Protein 9C90 (pdb70)

Structure (mmCIF, N/CA/C/O backbone):
data_9C90
#
_entry.id   9C90
#
_cell.length_a   78.164
_cell.length_b   78.164
_cell.length_c   78.164
_cell.angle_alpha   90.00
_cell.angle_beta   90.00
_cell.angle_gamma   90.00
#
_symmetry.space_group_name_H-M   'I 21 3'
#
loop_
_entity.id
_entity.type
_entity.pdbx_description
1 polymer landiscernin
2 non-polymer 'HOLMIUM (III) ATOM'
3 water water
#
loop_
_atom_site.group_PDB
_atom_site.id
_atom_site.type_symbol
_atom_site.label_atom_id
_atom_site.label_alt_id
_atom_site.label_comp_id
_atom_site.label_asym_id
_atom_site.label_entity_id
_atom_site.label_seq_id
_atom_site.pdbx_PDB_ins_code
_atom_site.Cartn_x
_atom_site.Cartn_y
_atom_site.Cartn_z
_atom_site.occupancy
_atom_site.B_iso_or_equiv
_atom_site.auth_seq_id
_atom_site.auth_comp_id
_atom_site.auth_asym_id
_atom_site.auth_atom_id
_atom_site.pdbx_PDB_model_num
ATOM 1 N N . ASP A 1 1 ? 39.267 41.463 58.437 1.00 34.89 32 ASP A N 1
ATOM 2 C CA . ASP A 1 1 ? 39.658 42.844 58.699 1.00 34.99 32 ASP A CA 1
ATOM 3 C C . ASP A 1 1 ? 38.792 43.784 57.871 1.00 34.84 32 ASP A C 1
ATOM 4 O O . ASP A 1 1 ? 37.837 43.340 57.248 1.00 34.41 32 ASP A O 1
ATOM 9 N N . ASP A 1 2 ? 39.121 45.075 57.865 1.00 30.33 33 ASP A N 1
ATOM 10 C CA . ASP A 1 2 ? 38.284 46.026 57.138 1.00 30.24 33 ASP A CA 1
ATOM 11 C C . ASP A 1 2 ? 38.241 45.708 55.650 1.00 30.39 33 ASP A C 1
ATOM 12 O O . ASP A 1 2 ? 37.207 45.907 54.997 1.00 30.10 33 ASP A O 1
ATOM 17 N N . LYS A 1 3 ? 39.358 45.232 55.090 1.00 32.22 34 LYS A N 1
ATOM 18 C CA . LYS A 1 3 ? 39.386 44.911 53.667 1.00 32.85 34 LYS A CA 1
ATOM 19 C C . LYS A 1 3 ? 38.409 43.791 53.337 1.00 32.74 34 LYS A C 1
ATOM 20 O O . LYS A 1 3 ? 37.635 43.885 52.374 1.00 32.94 34 LYS A O 1
ATOM 26 N N . ALA A 1 4 ? 38.430 42.718 54.132 1.00 36.08 35 ALA A N 1
ATOM 27 C CA . ALA A 1 4 ? 37.503 41.619 53.896 1.00 35.60 35 ALA A CA 1
ATOM 28 C C . ALA A 1 4 ? 36.070 42.049 54.157 1.00 34.61 35 ALA A C 1
ATOM 29 O O . ALA A 1 4 ? 35.162 41.692 53.397 1.00 34.40 35 ALA A O 1
ATOM 31 N N . ALA A 1 5 ? 35.852 42.828 55.217 1.00 32.95 36 ALA A N 1
ATOM 32 C CA . ALA A 1 5 ? 34.514 43.308 55.525 1.00 32.07 36 ALA A CA 1
ATOM 33 C C . ALA A 1 5 ? 33.988 44.217 54.418 1.00 32.11 36 ALA A C 1
ATOM 34 O O . ALA A 1 5 ? 32.802 44.161 54.065 1.00 31.23 36 ALA A O 1
ATOM 36 N N . CYS A 1 6 ? 34.851 45.066 53.857 1.00 27.98 37 CYS A N 1
ATOM 37 C CA . CYS A 1 6 ? 34.424 45.926 52.759 1.00 28.24 37 CYS A CA 1
ATOM 38 C C . CYS A 1 6 ? 33.988 45.102 51.552 1.00 28.74 37 CYS A C 1
ATOM 39 O O . CYS A 1 6 ? 32.915 45.332 50.980 1.00 28.19 37 CYS A O 1
ATOM 42 N N . ALA A 1 7 ? 34.815 44.127 51.159 1.00 35.47 38 ALA A N 1
ATOM 43 C CA . ALA A 1 7 ? 34.492 43.301 50.000 1.00 36.88 38 ALA A CA 1
ATOM 44 C C . ALA A 1 7 ? 33.233 42.490 50.251 1.00 35.82 38 ALA A C 1
ATOM 45 O O . ALA A 1 7 ? 32.339 42.428 49.399 1.00 36.60 38 ALA A O 1
ATOM 47 N N . ASP A 1 8 ? 33.147 41.864 51.427 1.00 44.15 39 ASP A N 1
ATOM 48 C CA . ASP A 1 8 ? 31.949 41.122 51.797 1.00 43.63 39 ASP A CA 1
ATOM 49 C C . ASP A 1 8 ? 30.725 42.030 51.834 1.00 42.61 39 ASP A C 1
ATOM 50 O O . ASP A 1 8 ? 29.648 41.656 51.357 1.00 43.56 39 ASP A O 1
ATOM 55 N N . GLY A 1 9 ? 30.876 43.234 52.385 1.00 34.70 40 GLY A N 1
ATOM 56 C CA . GLY A 1 9 ? 29.743 44.134 52.476 1.00 34.03 40 GLY A CA 1
ATOM 57 C C . GLY A 1 9 ? 29.261 44.614 51.120 1.00 34.98 40 GLY A C 1
ATOM 58 O O . GLY A 1 9 ? 28.056 44.744 50.896 1.00 35.19 40 GLY A O 1
ATOM 59 N N . ILE A 1 10 ? 30.189 44.902 50.201 1.00 31.15 41 ILE A N 1
ATOM 60 C CA . ILE A 1 10 ? 29.790 45.278 48.847 1.00 32.87 41 ILE A CA 1
ATOM 61 C C . ILE A 1 10 ? 28.981 44.160 48.207 1.00 34.69 41 ILE A C 1
ATOM 62 O O . ILE A 1 10 ? 27.931 44.399 47.600 1.00 35.75 41 ILE A O 1
ATOM 67 N N . ALA A 1 11 ? 29.438 42.920 48.357 1.00 40.12 42 ALA A N 1
ATOM 68 C CA . ALA A 1 11 ? 28.708 41.789 47.792 1.00 41.83 42 ALA A CA 1
ATOM 69 C C . ALA A 1 11 ? 27.360 41.598 48.476 1.00 41.10 42 ALA A C 1
ATOM 70 O O . ALA A 1 11 ? 26.359 41.294 47.812 1.00 43.20 42 ALA A O 1
ATOM 72 N N . ALA A 1 12 ? 27.312 41.768 49.798 1.00 41.42 43 ALA A N 1
ATOM 73 C CA . ALA A 1 12 ? 26.062 41.581 50.525 1.00 41.54 43 ALA A CA 1
ATOM 74 C C . ALA A 1 12 ? 25.027 42.617 50.113 1.00 42.21 43 ALA A C 1
ATOM 75 O O . ALA A 1 12 ? 23.871 42.277 49.835 1.00 44.13 43 ALA A O 1
ATOM 77 N N . VAL A 1 13 ? 25.427 43.891 50.060 1.00 42.04 44 VAL A N 1
ATOM 78 C CA . VAL A 1 13 ? 24.498 44.943 49.659 1.00 43.20 44 VAL A CA 1
ATOM 79 C C . VAL A 1 13 ? 24.049 44.747 48.217 1.00 46.15 44 VAL A C 1
ATOM 80 O O . VAL A 1 13 ? 22.864 44.890 47.898 1.00 48.76 44 VAL A O 1
ATOM 84 N N . LYS A 1 14 ? 24.982 44.400 47.325 1.00 41.36 45 LYS A N 1
ATOM 85 C CA . LYS A 1 14 ? 24.616 44.183 45.929 1.00 44.93 45 LYS A CA 1
ATOM 86 C C . LYS A 1 14 ? 23.625 43.038 45.793 1.00 46.96 45 LYS A C 1
ATOM 87 O O . LYS A 1 14 ? 22.641 43.144 45.051 1.00 49.85 45 LYS A O 1
ATOM 93 N N . ALA A 1 15 ? 23.869 41.934 46.504 1.00 55.70 46 ALA A N 1
ATOM 94 C CA . ALA A 1 15 ? 22.966 40.791 46.444 1.00 58.49 46 ALA A CA 1
ATOM 95 C C . ALA A 1 15 ? 21.552 41.184 46.848 1.00 58.97 46 ALA A C 1
ATOM 96 O O . ALA A 1 15 ? 20.576 40.747 46.227 1.00 61.88 46 ALA A O 1
ATOM 98 N N . ARG A 1 16 ? 21.423 42.014 47.883 1.00 57.02 47 ARG A N 1
ATOM 99 C CA . ARG A 1 16 ? 20.113 42.503 48.298 1.00 57.59 47 ARG A CA 1
ATOM 100 C C . ARG A 1 16 ? 19.529 43.469 47.268 1.00 59.41 47 ARG A C 1
ATOM 101 O O . ARG A 1 16 ? 18.333 43.406 46.954 1.00 61.36 47 ARG A O 1
ATOM 109 N N . VAL A 1 17 ? 20.360 44.366 46.728 1.00 50.76 48 VAL A N 1
ATOM 110 C CA . VAL A 1 17 ? 19.892 45.309 45.713 1.00 52.33 48 VAL A CA 1
ATOM 111 C C . VAL A 1 17 ? 19.463 44.575 44.449 1.00 53.86 48 VAL A C 1
ATOM 112 O O . VAL A 1 17 ? 18.429 44.892 43.848 1.00 54.61 48 VAL A O 1
ATOM 116 N N . GLU A 1 18 ? 20.243 43.576 44.031 1.00 63.43 49 GLU A N 1
ATOM 117 C CA . GLU A 1 18 ? 19.937 42.824 42.818 1.00 64.73 49 GLU A CA 1
ATOM 118 C C . GLU A 1 18 ? 18.640 42.030 42.906 1.00 67.31 49 GLU A C 1
ATOM 119 O O . GLU A 1 18 ? 18.221 41.454 41.897 1.00 70.69 49 GLU A O 1
ATOM 125 N N . LYS A 1 19 ? 17.996 41.980 44.068 1.00 62.61 50 LYS A N 1
ATOM 126 C CA . LYS A 1 19 ? 16.662 41.411 44.181 1.00 65.57 50 LYS A CA 1
ATOM 127 C C . LYS A 1 19 ? 15.571 42.462 44.030 1.00 66.50 50 LYS A C 1
ATOM 128 O O . LYS A 1 19 ? 14.393 42.154 44.230 1.00 69.06 50 LYS A O 1
ATOM 134 N N . LEU A 1 20 ? 15.936 43.691 43.691 1.00 54.71 51 LEU A N 1
ATOM 135 C CA . LEU A 1 20 ? 14.978 44.758 43.458 1.00 54.05 51 LEU A CA 1
ATOM 136 C C . LEU A 1 20 ? 14.755 44.939 41.964 1.00 54.29 51 LEU A C 1
ATOM 137 O O . LEU A 1 20 ? 15.615 44.600 41.146 1.00 53.41 51 LEU A O 1
ATOM 142 N N . ALA A 1 21 ? 13.587 45.464 41.611 1.00 50.28 52 ALA A N 1
ATOM 143 C CA . ALA A 1 21 ? 13.373 45.878 40.238 1.00 49.83 52 ALA A CA 1
ATOM 144 C C . ALA A 1 21 ? 14.402 46.954 39.911 1.00 4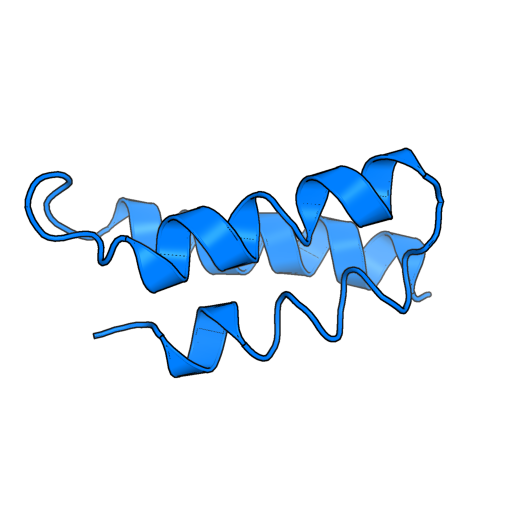4.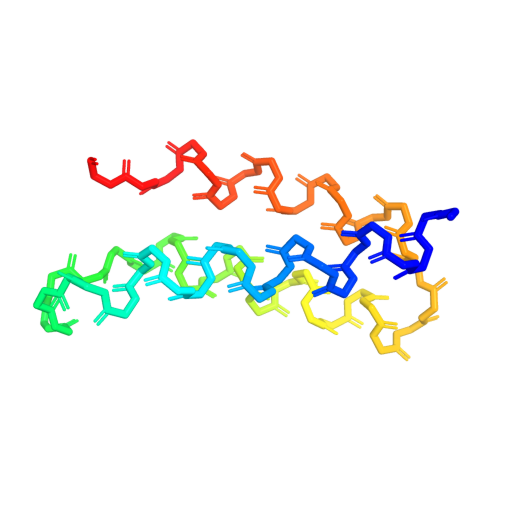10 52 ALA A C 1
ATOM 145 O O . ALA A 1 21 ? 14.534 47.924 40.670 1.00 41.18 52 ALA A O 1
ATOM 147 N N . PRO A 1 22 ? 15.169 46.803 38.825 1.00 48.46 53 PRO A N 1
ATOM 148 C CA . PRO A 1 22 ? 16.227 47.785 38.530 1.00 43.83 53 PRO A CA 1
ATOM 149 C C . PRO A 1 22 ? 15.702 49.191 38.356 1.00 41.88 53 PRO A C 1
ATOM 150 O O . PRO A 1 22 ? 16.313 50.144 38.853 1.00 38.44 53 PRO A O 1
ATOM 154 N N . GLU A 1 23 ? 14.559 49.353 37.695 1.00 49.50 54 GLU A N 1
ATOM 155 C CA . GLU A 1 23 ? 14.009 50.692 37.566 1.00 48.00 54 GLU A CA 1
ATOM 156 C C . GLU A 1 23 ? 13.644 51.310 38.909 1.00 47.49 54 GLU A C 1
ATOM 157 O O . GLU A 1 23 ? 13.376 52.516 38.953 1.00 45.96 54 GLU A O 1
ATOM 163 N N . ALA A 1 24 ? 13.650 50.535 40.000 1.00 48.10 55 ALA A N 1
ATOM 164 C CA . ALA A 1 24 ? 13.294 51.026 41.328 1.00 48.13 55 ALA A CA 1
ATOM 165 C C . ALA A 1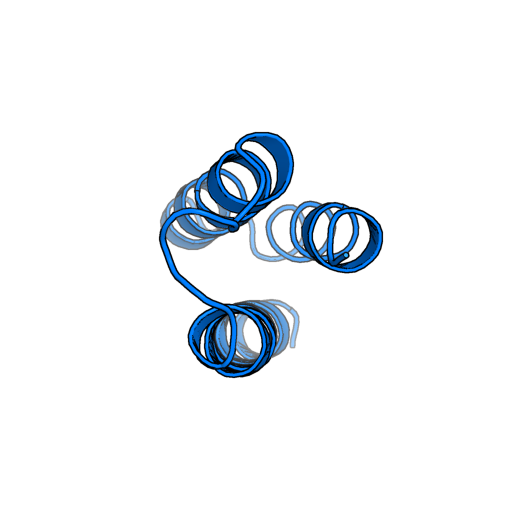 24 ? 14.483 51.157 42.277 1.00 45.09 55 ALA A C 1
ATOM 166 O O . ALA A 1 24 ? 14.286 51.383 43.475 1.00 45.17 55 ALA A O 1
ATOM 168 N N . VAL A 1 25 ? 15.705 51.023 41.789 1.00 38.13 56 VAL A N 1
ATOM 169 C CA . VAL A 1 25 ? 16.851 51.156 42.676 1.00 35.30 56 VAL A CA 1
ATOM 170 C C . VAL A 1 25 ? 17.101 52.646 42.899 1.00 32.38 56 VAL A C 1
ATOM 171 O O . VAL A 1 25 ? 17.328 53.369 41.921 1.00 30.54 56 VAL A O 1
ATOM 175 N N . PRO A 1 26 ? 17.034 53.154 44.135 1.00 32.92 57 PRO A N 1
ATOM 176 C CA . PRO A 1 26 ? 17.225 54.596 44.351 1.00 29.97 57 PRO A CA 1
ATOM 177 C C . PRO A 1 26 ? 18.593 55.055 43.874 1.00 26.37 57 PRO A C 1
ATOM 178 O O . PRO A 1 26 ? 19.591 54.341 43.996 1.00 25.33 57 PRO A O 1
ATOM 182 N N . GLN A 1 27 ? 18.635 56.269 43.333 0.62 23.29 58 GLN A N 1
ATOM 183 C CA . GLN A 1 27 ? 19.913 56.853 42.944 0.80 22.35 58 GLN A CA 1
ATOM 184 C C . GLN A 1 27 ? 20.870 56.960 44.126 0.88 21.87 58 GLN A C 1
ATOM 185 O O . GLN A 1 27 ? 22.078 56.712 43.987 0.65 21.08 58 GLN A O 1
ATOM 191 N N . LYS A 1 28 ? 20.349 57.309 45.308 0.65 19.97 59 LYS A N 1
ATOM 192 C CA . LYS A 1 28 ? 21.212 57.419 46.481 0.81 20.52 59 LYS A CA 1
ATOM 193 C C . LYS A 1 28 ? 21.876 56.093 46.816 0.81 20.07 59 LYS A C 1
ATOM 194 O O . LYS A 1 28 ? 23.023 56.064 47.282 0.73 19.89 59 LYS A O 1
ATOM 200 N N . LEU A 1 29 ? 21.172 54.989 46.583 1.00 24.83 60 LEU A N 1
ATOM 201 C CA . LEU A 1 29 ? 21.735 53.671 46.827 1.00 25.05 60 LEU A CA 1
ATOM 202 C C . LEU A 1 29 ? 22.855 53.371 45.841 1.00 23.94 60 LEU A C 1
ATOM 203 O O . LEU A 1 29 ? 23.942 52.924 46.234 1.00 23.76 60 LEU A O 1
ATOM 208 N N . LYS A 1 30 ? 22.620 53.648 44.558 1.00 23.78 61 LYS A N 1
ATOM 209 C CA . LYS A 1 30 ? 23.661 53.452 43.554 1.00 23.31 61 LYS A CA 1
ATOM 210 C C . LYS A 1 30 ? 24.877 54.287 43.874 1.00 22.02 61 LYS A C 1
ATOM 211 O O . LYS A 1 30 ? 26.006 53.804 43.780 1.00 21.92 61 LYS A O 1
ATOM 217 N N . ARG A 1 31 ? 24.662 55.547 44.244 1.00 22.47 62 ARG A N 1
ATOM 218 C CA . ARG A 1 31 ? 25.782 56.429 44.544 1.00 22.26 62 ARG A CA 1
ATOM 219 C C . ARG A 1 31 ? 26.575 55.923 45.737 1.00 22.33 62 ARG A C 1
ATOM 220 O O . ARG A 1 31 ? 27.812 55.929 45.717 1.00 22.16 62 ARG A O 1
ATOM 228 N N . ALA A 1 32 ? 25.891 55.474 46.791 1.00 21.00 63 ALA A N 1
ATOM 229 C CA . ALA A 1 32 ? 26.600 54.981 47.970 1.00 21.62 63 ALA A CA 1
ATOM 230 C C . ALA A 1 32 ? 27.443 53.759 47.631 1.00 20.46 63 ALA A C 1
ATOM 231 O O . ALA A 1 32 ? 28.587 53.634 48.082 1.00 20.51 63 ALA A O 1
ATOM 233 N N . LEU A 1 33 ? 26.893 52.850 46.827 1.00 21.71 64 LEU A N 1
ATOM 234 C CA . LEU A 1 33 ? 27.656 51.680 46.408 1.00 22.23 64 LEU A CA 1
ATOM 235 C C . LEU 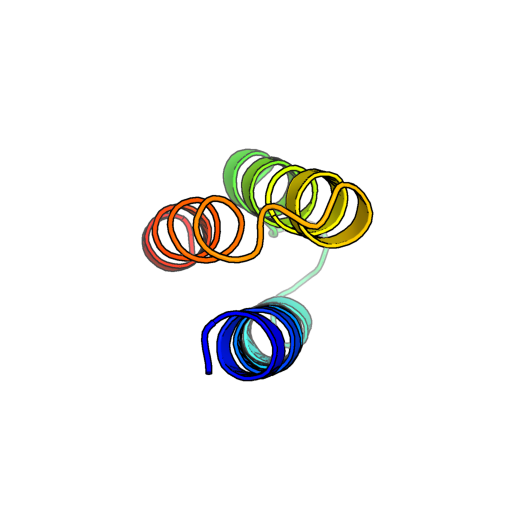A 1 33 ? 28.875 52.093 45.601 1.00 21.43 64 LEU A C 1
ATOM 236 O O . LEU A 1 33 ? 29.964 51.547 45.793 1.00 21.83 64 LEU A O 1
ATOM 241 N N . LYS A 1 34 ? 28.712 53.064 44.693 1.00 25.43 65 LYS A N 1
ATOM 242 C CA . LYS A 1 34 ? 29.840 53.513 43.885 1.00 25.37 65 LYS A CA 1
ATOM 243 C C . LYS A 1 34 ? 30.912 54.165 44.745 1.00 25.01 65 LYS A C 1
ATOM 244 O O . LYS A 1 34 ? 32.109 53.991 44.484 1.00 25.59 65 LYS A O 1
ATOM 250 N N A ILE A 1 35 ? 30.502 54.958 45.741 0.51 18.80 66 ILE A N 1
ATOM 251 N N B ILE A 1 35 ? 30.512 54.906 45.786 0.49 18.80 66 ILE A N 1
ATOM 252 C CA A ILE A 1 35 ? 31.476 55.539 46.664 0.51 19.89 66 ILE A CA 1
ATOM 253 C CA B ILE A 1 35 ? 31.498 55.526 46.677 0.49 19.89 66 ILE A CA 1
ATOM 254 C C A ILE A 1 35 ? 32.227 54.434 47.392 0.51 19.71 66 ILE A C 1
ATOM 255 C C B ILE A 1 35 ? 32.222 54.463 47.485 0.49 19.69 66 ILE A C 1
ATOM 256 O O A ILE A 1 35 ? 33.462 54.445 47.462 0.51 20.34 66 ILE A O 1
ATOM 257 O O B ILE A 1 35 ? 33.430 54.558 47.741 0.49 20.26 66 ILE A O 1
ATOM 266 N N . ALA A 1 36 ? 31.493 53.444 47.923 1.00 19.17 67 ALA A N 1
ATOM 267 C CA . ALA A 1 36 ? 32.145 52.336 48.607 1.00 19.72 67 ALA A CA 1
ATOM 268 C C . ALA A 1 36 ? 33.178 51.684 47.699 1.00 19.99 67 ALA A C 1
ATOM 269 O O . ALA A 1 36 ? 34.313 51.435 48.118 1.00 20.81 67 ALA A O 1
ATOM 271 N N . GLU A 1 37 ? 32.817 51.469 46.433 1.00 22.18 68 GLU A N 1
ATOM 272 C CA . GLU A 1 37 ? 33.737 50.811 45.511 1.00 23.62 68 GLU A CA 1
ATOM 273 C C . GLU A 1 37 ? 34.937 51.695 45.196 1.00 23.73 68 GLU A C 1
ATOM 274 O O . GLU A 1 37 ? 36.067 51.188 45.086 1.00 25.26 68 GLU A O 1
ATOM 280 N N . ARG A 1 38 ? 34.724 53.012 45.078 1.00 20.49 69 ARG A N 1
ATOM 281 C CA . ARG A 1 38 ? 35.844 53.924 44.856 1.00 21.42 69 ARG A CA 1
ATOM 282 C C . ARG A 1 38 ? 36.814 53.857 46.017 1.00 22.26 69 ARG A C 1
ATOM 283 O O . ARG A 1 38 ? 38.031 53.748 45.826 1.00 23.90 69 ARG A O 1
ATOM 291 N N . GLU A 1 39 ? 36.291 53.931 47.239 1.00 19.36 70 GLU A N 1
ATOM 292 C CA . GLU A 1 39 ? 37.145 53.917 48.412 1.00 19.90 70 GLU A CA 1
ATOM 293 C C . GLU A 1 39 ? 37.825 52.563 48.590 1.00 20.52 70 GLU A C 1
ATOM 294 O O . GLU A 1 39 ? 38.986 52.501 49.006 1.00 21.72 70 GLU A O 1
ATOM 300 N N . GLN A 1 40 ? 37.119 51.470 48.275 1.00 23.85 71 GLN A N 1
ATOM 301 C CA . GLN A 1 40 ? 37.757 50.155 48.259 1.00 25.09 71 GLN A CA 1
ATOM 302 C C . GLN A 1 40 ? 38.964 50.159 47.331 1.00 26.86 71 GLN A C 1
ATOM 303 O O . GLN A 1 40 ? 40.046 49.696 47.706 1.00 27.73 71 GLN A O 1
ATOM 309 N N . GLY A 1 41 ? 38.804 50.724 46.130 1.00 24.22 72 GLY A N 1
ATOM 310 C CA . GLY A 1 41 ? 39.891 50.739 45.167 1.00 26.42 72 GLY A CA 1
ATOM 311 C C . GLY A 1 41 ? 41.058 51.593 45.603 1.00 27.49 72 GLY A C 1
ATOM 312 O O . GLY A 1 41 ? 42.194 51.352 45.192 1.00 29.24 72 GLY A O 1
ATOM 313 N N . GLU A 1 42 ? 40.803 52.586 46.448 1.00 25.22 73 GLU A N 1
ATOM 314 C CA . GLU A 1 42 ? 41.850 53.432 46.997 1.00 26.62 73 GLU A CA 1
ATOM 315 C C . GLU A 1 42 ? 42.516 52.804 48.202 1.00 26.56 73 GLU A C 1
ATOM 316 O O . GLU A 1 42 ? 43.464 53.388 48.744 1.00 27.62 73 GLU A O 1
ATOM 322 N N . GLY A 1 43 ? 42.034 51.642 48.640 1.00 29.27 74 GLY A N 1
ATOM 323 C CA . GLY A 1 43 ? 42.536 51.008 49.837 1.00 29.71 74 GLY A CA 1
ATOM 324 C C . GLY A 1 43 ? 42.012 51.610 51.110 1.00 28.69 74 GLY A C 1
ATOM 325 O O . GLY A 1 43 ? 42.532 51.304 52.183 1.00 29.64 74 GLY A O 1
ATOM 326 N N . GLU A 1 44 ? 40.986 52.461 51.023 1.00 29.12 75 GLU A N 1
ATOM 327 C CA . GLU A 1 44 ? 40.357 53.019 52.215 1.00 28.27 75 GLU A CA 1
ATOM 32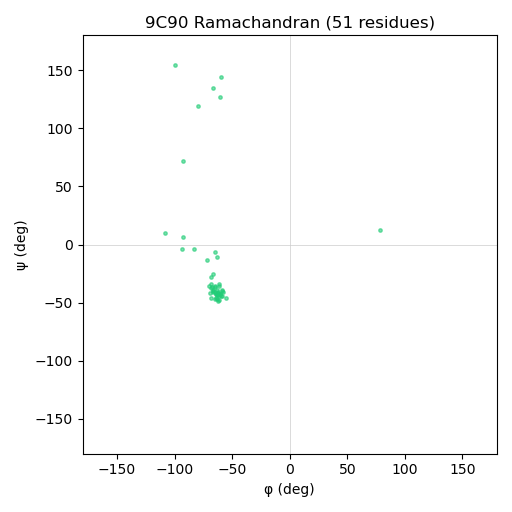8 C C . GLU A 1 44 ? 39.179 52.129 52.599 1.00 27.38 75 GLU A C 1
ATOM 329 O O . GLU A 1 44 ? 38.009 52.470 52.411 1.00 26.01 75 GLU A O 1
ATOM 335 N N . PHE A 1 45 ? 39.522 50.940 53.107 1.00 29.76 76 PHE A N 1
ATOM 336 C CA . PHE A 1 45 ? 38.499 49.939 53.366 1.00 27.71 76 PHE A CA 1
ATOM 337 C C . PHE A 1 45 ? 37.594 50.369 54.505 1.00 27.24 76 PHE A C 1
ATOM 338 O O . PHE A 1 45 ? 36.409 50.011 54.528 1.00 25.26 76 PHE A O 1
ATOM 346 N N . ASP A 1 46 ? 38.123 51.169 55.427 1.00 27.27 77 ASP A N 1
ATOM 347 C CA . ASP A 1 46 ? 37.284 51.728 56.477 1.00 28.02 77 ASP A CA 1
ATOM 348 C C . ASP A 1 46 ? 36.245 52.684 55.897 1.00 29.09 77 ASP A C 1
ATOM 349 O O . ASP A 1 46 ? 35.069 52.639 56.287 1.00 28.67 77 ASP A O 1
ATOM 354 N N A GLU A 1 47 ? 36.656 53.540 54.956 0.49 27.20 78 GLU A N 1
ATOM 355 N N B GLU A 1 47 ? 36.645 53.541 54.956 0.51 27.19 78 GLU A N 1
ATOM 356 C CA A GLU A 1 47 ? 35.727 54.477 54.331 0.49 27.53 78 GLU A CA 1
ATOM 357 C CA B GLU A 1 47 ? 35.691 54.473 54.362 0.51 27.51 78 GLU A CA 1
ATOM 358 C C A GLU A 1 47 ? 34.678 53.740 53.512 0.49 24.83 78 GLU A C 1
ATOM 359 C C B GLU A 1 47 ? 34.670 53.745 53.504 0.51 24.82 78 GLU A C 1
ATOM 360 O O A GLU A 1 47 ? 33.524 54.182 53.420 0.49 23.36 78 GLU A O 1
ATOM 361 O O B GLU A 1 47 ? 33.523 54.195 53.381 0.51 23.35 78 GLU A O 1
ATOM 372 N N . CYS A 1 48 ? 35.076 52.633 52.892 1.00 30.70 79 CYS A N 1
ATOM 373 C CA . CYS A 1 48 ? 34.128 51.795 52.183 1.00 26.68 79 CYS A CA 1
ATOM 374 C C . CYS A 1 48 ? 33.033 51.317 53.126 1.00 25.01 79 CYS A C 1
ATOM 375 O O . CYS A 1 48 ? 31.846 51.356 52.785 1.00 22.86 79 CYS A O 1
ATOM 378 N N . LEU A 1 49 ? 33.411 50.916 54.344 1.00 26.33 80 LEU A N 1
ATOM 379 C CA . LEU A 1 49 ? 32.419 50.403 55.282 1.00 25.42 80 LEU A CA 1
ATOM 380 C C . LEU A 1 49 ? 31.428 51.487 55.686 1.00 27.48 80 LEU A C 1
ATOM 381 O O . LEU A 1 4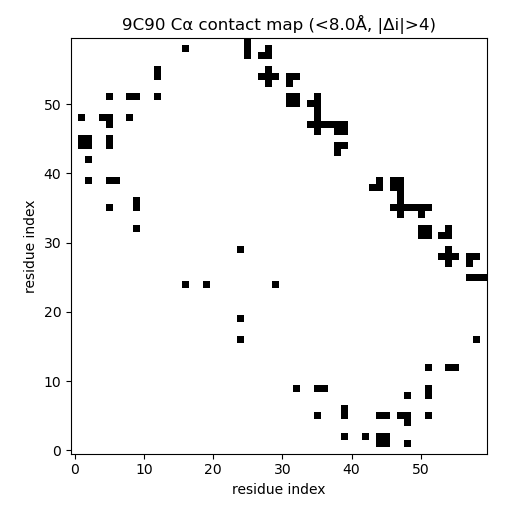9 ? 30.233 51.214 55.851 1.00 26.43 80 LEU A O 1
ATOM 386 N N . GLU A 1 50 ? 31.897 52.724 55.831 1.00 23.94 81 GLU A N 1
ATOM 387 C CA . GLU A 1 50 ? 30.979 53.802 56.188 1.00 26.89 81 GLU A CA 1
ATOM 388 C C . GLU A 1 50 ? 30.036 54.140 55.038 1.00 24.68 81 GLU A C 1
ATOM 389 O O . GLU A 1 50 ? 28.862 54.454 55.267 1.00 25.75 81 GLU A O 1
ATOM 395 N N . ALA A 1 51 ? 30.522 54.054 53.792 1.00 28.53 82 ALA A N 1
ATOM 396 C CA . ALA A 1 51 ? 29.640 54.231 52.642 1.00 25.62 82 ALA A CA 1
ATOM 397 C C . ALA A 1 51 ? 28.645 53.084 52.524 1.00 23.30 82 ALA A C 1
ATOM 398 O O . ALA A 1 51 ? 27.501 53.291 52.107 1.00 23.19 82 ALA A O 1
ATOM 400 N N . LEU A 1 52 ? 29.056 51.869 52.893 1.00 28.57 83 LEU A N 1
ATOM 401 C CA . LEU A 1 52 ? 28.114 50.757 52.909 1.00 26.82 83 LEU A CA 1
ATOM 402 C C . LEU A 1 52 ? 27.016 50.971 53.943 1.00 29.44 83 LEU A C 1
ATOM 403 O O . LEU A 1 52 ? 25.869 50.557 53.730 1.00 29.06 83 LEU A O 1
ATOM 408 N N . ASP A 1 53 ? 27.347 51.579 55.088 1.00 27.11 84 ASP A N 1
ATOM 409 C CA A ASP A 1 53 ? 26.310 51.923 56.056 0.46 30.33 84 ASP A CA 1
ATOM 410 C CA B ASP A 1 53 ? 26.323 51.942 56.065 0.54 30.35 84 ASP A CA 1
ATOM 411 C C . ASP A 1 53 ? 25.269 52.852 55.434 1.00 32.47 84 ASP A C 1
ATOM 412 O O . ASP A 1 53 ? 24.065 52.675 55.649 1.00 33.39 84 ASP A O 1
ATOM 421 N N . ASP A 1 54 ? 25.717 53.833 54.645 1.00 34.34 85 ASP A N 1
ATOM 422 C CA . ASP A 1 54 ? 24.779 54.709 53.947 1.00 36.04 85 ASP A CA 1
ATOM 423 C C . ASP A 1 54 ? 23.954 53.938 52.926 1.00 33.70 85 ASP A C 1
ATOM 424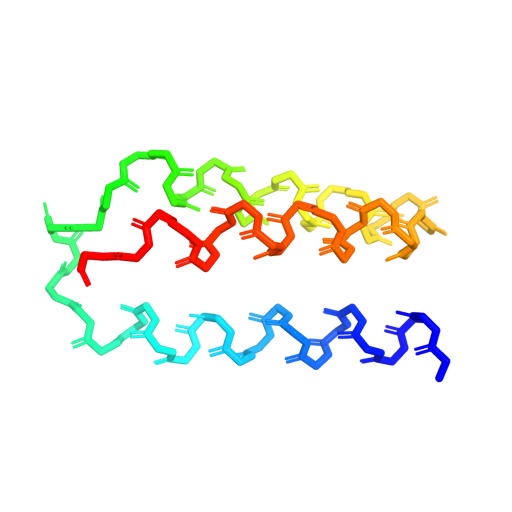 O O . ASP A 1 54 ? 22.751 54.176 52.788 1.00 35.60 85 ASP A O 1
ATOM 429 N N . ALA A 1 55 ? 24.580 53.014 52.195 1.00 33.21 86 ALA A N 1
ATOM 430 C CA . ALA A 1 55 ? 23.837 52.227 51.216 1.00 31.20 86 ALA A CA 1
ATOM 431 C C . ALA A 1 55 ? 22.734 51.412 51.875 1.00 33.05 86 ALA A C 1
ATOM 432 O O . ALA A 1 55 ? 21.622 51.320 51.346 1.00 34.75 86 ALA A O 1
ATOM 434 N N . LYS A 1 56 ? 23.030 50.793 53.020 1.00 39.34 87 LYS A N 1
ATOM 435 C CA . LYS A 1 56 ? 22.018 49.999 53.710 1.00 40.25 87 LYS A CA 1
ATOM 436 C C . LYS A 1 56 ? 20.847 50.864 54.148 1.00 44.20 87 LYS A C 1
ATOM 437 O O . LYS A 1 56 ? 19.686 50.458 54.035 1.00 45.14 87 LYS A O 1
ATOM 443 N N . ARG A 1 57 ? 21.128 52.066 54.637 1.00 45.10 88 ARG A N 1
ATOM 444 C CA . ARG A 1 57 ? 20.056 52.965 55.036 1.00 48.03 88 ARG A CA 1
ATOM 445 C C . ARG A 1 57 ? 19.293 53.535 53.848 1.00 48.70 88 ARG A C 1
ATOM 446 O O . ARG A 1 57 ? 18.209 54.097 54.043 1.00 51.05 88 ARG A O 1
ATOM 454 N N . ALA A 1 58 ? 19.815 53.389 52.634 1.00 43.00 89 ALA A N 1
ATOM 455 C CA . ALA A 1 58 ? 19.116 53.804 51.427 1.00 43.06 89 ALA A CA 1
ATOM 456 C C . ALA A 1 58 ? 18.309 52.680 50.794 1.00 42.47 89 ALA A C 1
ATOM 457 O O . ALA A 1 58 ? 17.620 52.922 49.796 1.00 42.54 89 ALA A O 1
ATOM 459 N N . LEU A 1 59 ? 18.380 51.466 51.337 1.00 51.44 90 LEU A N 1
ATOM 460 C CA . LEU A 1 59 ? 17.584 50.373 50.805 1.00 51.00 90 LEU A CA 1
ATOM 461 C C . LEU A 1 59 ? 16.106 50.659 51.059 1.00 53.54 90 LEU A C 1
ATOM 462 O O . LEU A 1 59 ? 15.740 51.077 52.161 1.00 55.63 90 LEU A O 1
ATOM 467 N N . PRO A 1 60 ? 15.233 50.450 50.054 1.00 53.17 91 PRO A N 1
ATOM 468 C CA . PRO A 1 60 ? 13.790 50.674 50.205 1.00 58.01 91 PRO A CA 1
ATOM 469 C C . PRO A 1 60 ? 13.224 49.906 51.392 1.00 60.19 91 PRO A C 1
ATOM 470 O O . PRO A 1 60 ? 13.690 48.801 51.677 1.00 57.99 91 PRO A O 1
#

Organism: Methylorubrum extorquens (strain ATCC 14718 / DSM 1338 / JCM 2805 / NCIMB 9133 / AM1) (NCBI:txid272630)

Foldseek 3Di:
DLLVVLVVLLVVLVVVQVVDDVVPQDPQLVVLSVQLVVCSVVVVSVVSVVSSVSNVVSDD

Sequence (60 aa):
DDKAACADGIAAVKARVEKLAPEAVPQKLKRALKIIAEREQGEGEFDEECLEALDDDAKRALP

Solvent-accessible surface area: 3973 Å² total; per-residue (Å²): 140,71,125,51,43,0,46,98,16,14,60,64,5,81,47,132,15,119,167,50,50,106,153,58,20,45,108,120,0,87,147,9,20,143,70,0,63,126,16,54,71,100,41,72,46,76,81,0,48,115,9,6,76,54,0,115,174,17,33,101

B-factor: mean 35.87, std 13.07, range [18.8, 77.23]

Radius of gyration: 10.77 Å; Cα contacts (8 Å, |Δi|>4): 67; chains: 1; bounding box: 29×17×21 Å

Secondary structure (DSSP, 8-state):
-HHHHHHHHHHHHHHHHTTS-GGGS-HHHHHHHHHHHHHHHTT-HHHHHHHHHHHHHT--

Nearest PDB structures (foldseek):
  9c8w-a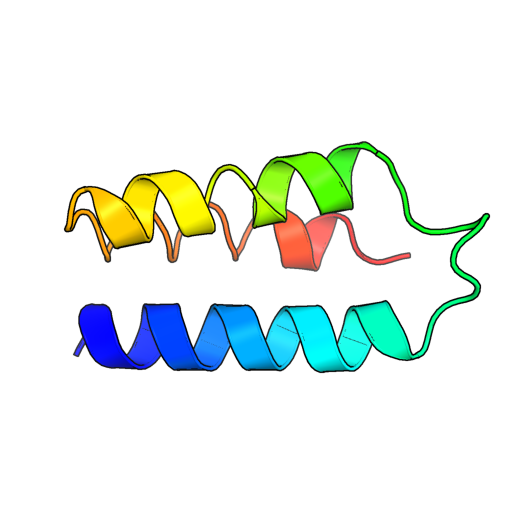ssembly1_A  TM=9.840E-01  e=3.329E-08  Methylorubrum extorquens